Protein AF-A0A2R6KNI0-F1 (afdb_monomer)

Mean predicted aligned error: 14.37 Å

Solvent-accessible surface area (backbone atoms only — not comparable to full-atom values): 6149 Å² total; per-residue (Å²): 131,86,85,83,85,87,78,87,76,90,47,73,74,48,49,61,68,46,43,72,62,51,32,75,80,36,79,87,59,48,73,66,62,50,52,49,53,55,46,53,71,62,66,72,68,81,82,85,87,87,78,66,91,88,47,62,69,60,53,51,53,48,67,69,35,92,89,48,76,95,84,84,87,89,88,87,82,88,88,84,77,85,87,79,92,132

Structure (mmCIF, N/CA/C/O backbone):
data_AF-A0A2R6KNI0-F1
#
_entry.id   AF-A0A2R6KNI0-F1
#
loop_
_atom_site.group_PDB
_atom_site.id
_atom_site.type_symbol
_atom_site.label_atom_id
_atom_site.label_alt_id
_atom_site.label_comp_id
_atom_site.label_asym_id
_atom_site.label_entity_id
_atom_site.label_seq_id
_atom_site.pdbx_PDB_ins_code
_atom_site.Cartn_x
_atom_site.Cartn_y
_atom_site.Cartn_z
_atom_site.occupancy
_atom_site.B_iso_or_equiv
_atom_site.auth_seq_id
_atom_site.auth_comp_id
_atom_site.auth_asym_id
_atom_site.auth_atom_id
_atom_site.pdbx_PDB_model_num
ATOM 1 N N . MET A 1 1 ? 6.743 -37.709 3.506 1.00 45.31 1 MET A N 1
ATOM 2 C CA . MET A 1 1 ? 6.422 -36.443 4.200 1.00 45.31 1 MET A CA 1
ATOM 3 C C . MET A 1 1 ? 5.859 -35.520 3.136 1.00 45.31 1 MET A C 1
ATOM 5 O O . MET A 1 1 ? 6.478 -35.444 2.085 1.00 45.31 1 MET A O 1
ATOM 9 N N . ALA A 1 2 ? 4.657 -34.970 3.316 1.00 59.31 2 ALA A N 1
ATOM 10 C CA . ALA A 1 2 ? 4.056 -34.103 2.302 1.00 59.31 2 ALA A CA 1
ATOM 11 C C . ALA A 1 2 ? 4.831 -32.780 2.246 1.00 59.31 2 ALA A C 1
ATOM 13 O O . ALA A 1 2 ? 5.116 -32.193 3.288 1.00 59.31 2 ALA A O 1
ATOM 14 N N . GLU A 1 3 ? 5.213 -32.363 1.046 1.00 71.06 3 GLU A N 1
ATOM 15 C CA . GLU A 1 3 ? 5.885 -31.093 0.789 1.00 71.06 3 GLU A CA 1
ATOM 16 C C . GLU A 1 3 ? 4.843 -29.972 0.900 1.00 71.06 3 GLU A C 1
ATOM 18 O O . GLU A 1 3 ? 3.851 -29.962 0.169 1.00 71.06 3 GLU A O 1
ATOM 23 N N . THR A 1 4 ? 5.000 -29.085 1.882 1.00 74.25 4 THR A N 1
ATOM 24 C CA . THR A 1 4 ? 4.051 -27.995 2.134 1.00 74.25 4 THR A CA 1
ATOM 25 C C . THR A 1 4 ? 4.493 -26.759 1.359 1.00 74.25 4 THR A C 1
ATOM 27 O O . THR A 1 4 ? 5.511 -26.158 1.691 1.00 74.25 4 THR A O 1
ATOM 30 N N . ASP A 1 5 ? 3.722 -26.370 0.347 1.00 80.25 5 ASP A N 1
ATOM 31 C CA . ASP A 1 5 ? 3.980 -25.192 -0.484 1.00 80.25 5 ASP A CA 1
ATOM 32 C C . ASP A 1 5 ? 3.101 -24.013 -0.032 1.00 80.25 5 ASP A C 1
ATOM 34 O O . ASP A 1 5 ? 1.869 -24.098 -0.035 1.00 80.25 5 ASP A O 1
ATOM 38 N N . ILE A 1 6 ? 3.737 -22.922 0.402 1.00 83.12 6 ILE A N 1
ATOM 39 C CA . ILE A 1 6 ? 3.074 -21.723 0.926 1.00 83.12 6 ILE A CA 1
ATOM 40 C C . ILE A 1 6 ? 3.172 -20.628 -0.135 1.00 83.12 6 ILE A C 1
ATOM 42 O O . ILE A 1 6 ? 4.262 -20.144 -0.431 1.00 83.12 6 ILE A O 1
ATOM 46 N N . ARG A 1 7 ? 2.028 -20.203 -0.684 1.00 81.62 7 ARG A N 1
ATOM 47 C CA . ARG A 1 7 ? 1.958 -19.142 -1.700 1.00 81.62 7 ARG A CA 1
ATOM 48 C C . ARG A 1 7 ? 1.128 -17.965 -1.222 1.00 81.62 7 ARG A C 1
ATOM 50 O O . ARG A 1 7 ? 0.042 -18.142 -0.669 1.00 81.62 7 ARG A O 1
ATOM 57 N N . GLU A 1 8 ? 1.618 -16.764 -1.498 1.00 83.44 8 GLU A N 1
ATOM 58 C CA . GLU A 1 8 ? 0.871 -15.534 -1.268 1.00 83.44 8 GLU A CA 1
ATOM 59 C C . GLU A 1 8 ? -0.271 -15.388 -2.283 1.00 83.44 8 GLU A C 1
ATOM 61 O O . GLU A 1 8 ? -0.136 -15.701 -3.468 1.00 83.44 8 GLU A O 1
ATOM 66 N N . LEU A 1 9 ? -1.413 -14.884 -1.819 1.00 84.69 9 LEU A N 1
ATOM 67 C CA . LEU A 1 9 ? -2.532 -14.534 -2.683 1.00 84.69 9 LEU A CA 1
ATOM 68 C C . LEU A 1 9 ? -2.383 -13.071 -3.100 1.00 84.69 9 LEU A C 1
ATOM 70 O O . LEU A 1 9 ? -2.423 -12.189 -2.244 1.00 84.69 9 LEU A O 1
ATOM 74 N N . THR A 1 10 ? -2.247 -12.812 -4.398 1.00 82.19 10 THR A N 1
ATOM 75 C CA . THR A 1 10 ? -1.999 -11.466 -4.953 1.00 82.19 10 THR A CA 1
ATOM 76 C C . THR A 1 10 ? -3.141 -10.927 -5.814 1.00 82.19 10 THR A C 1
ATOM 78 O O . THR A 1 10 ? -3.057 -9.810 -6.306 1.00 82.19 10 THR A O 1
ATOM 81 N N . THR A 1 11 ? -4.212 -11.700 -6.011 1.00 85.38 11 THR A N 1
ATOM 82 C CA . THR A 1 11 ? -5.34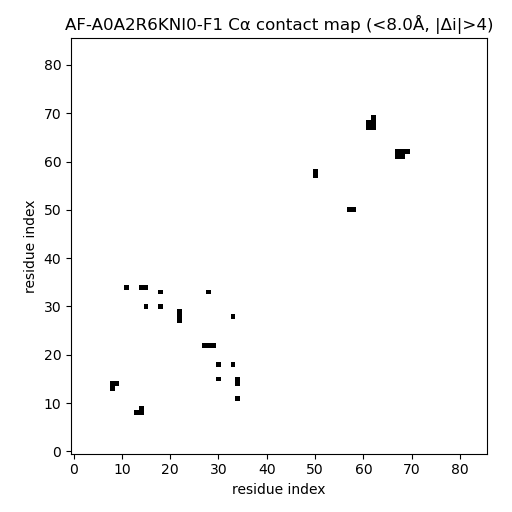1 -11.320 -6.873 1.00 85.38 11 THR A CA 1
ATOM 83 C C . THR A 1 11 ? -6.661 -11.378 -6.116 1.00 85.38 11 THR A C 1
ATOM 85 O O . THR A 1 11 ? -6.859 -12.263 -5.280 1.00 85.38 11 THR A O 1
ATOM 88 N N . ASP A 1 12 ? -7.616 -10.515 -6.479 1.00 83.12 12 ASP A N 1
ATOM 89 C CA . ASP A 1 12 ? -8.965 -10.508 -5.895 1.00 83.12 12 ASP A CA 1
ATOM 90 C C . ASP A 1 12 ? -9.645 -11.878 -5.957 1.00 83.12 12 ASP A C 1
ATOM 92 O O . ASP A 1 12 ? -10.258 -12.328 -4.990 1.00 83.12 12 ASP A O 1
ATOM 96 N N . SER A 1 13 ? -9.500 -12.582 -7.083 1.00 85.31 13 SER A N 1
ATOM 97 C CA . SER A 1 13 ? -10.063 -13.927 -7.254 1.00 85.31 13 SER A CA 1
ATOM 98 C C . SER A 1 13 ? -9.503 -14.932 -6.240 1.00 85.31 13 SER A C 1
ATOM 100 O O . SER A 1 13 ? -10.217 -15.818 -5.766 1.00 85.31 13 SER A O 1
ATOM 102 N N . ALA A 1 14 ? -8.230 -14.792 -5.867 1.00 86.75 14 ALA A N 1
ATOM 103 C CA . ALA A 1 14 ? -7.596 -15.635 -4.874 1.00 86.75 14 ALA A CA 1
ATOM 104 C C . ALA A 1 14 ? -8.044 -15.267 -3.453 1.00 86.75 14 ALA A C 1
ATOM 106 O O . ALA A 1 14 ? -8.378 -16.167 -2.684 1.00 86.75 14 ALA A O 1
ATOM 107 N N . TRP A 1 15 ? -8.151 -13.973 -3.135 1.00 88.62 15 TRP A N 1
ATOM 108 C CA . TRP A 1 15 ? -8.678 -13.505 -1.848 1.00 88.62 15 TRP A CA 1
ATOM 109 C C . TRP A 1 15 ? -10.107 -13.994 -1.615 1.00 88.62 15 TRP A C 1
ATOM 111 O O . TRP A 1 15 ? -10.398 -14.576 -0.571 1.00 88.62 15 TRP A O 1
ATOM 121 N N . ARG A 1 16 ? -10.986 -13.893 -2.619 1.00 88.81 16 ARG A N 1
ATOM 122 C CA . ARG A 1 16 ? -12.364 -14.408 -2.517 1.00 88.81 16 ARG A CA 1
ATOM 123 C C . ARG A 1 16 ? -12.423 -15.908 -2.236 1.00 88.81 16 ARG A C 1
ATOM 125 O O . ARG A 1 16 ? -13.257 -16.346 -1.451 1.00 88.81 16 ARG A O 1
ATOM 132 N N . ARG A 1 17 ? -11.511 -16.703 -2.809 1.00 89.81 17 ARG A N 1
ATOM 133 C CA . ARG A 1 17 ? -11.411 -18.143 -2.500 1.00 89.81 17 ARG A CA 1
ATOM 134 C C . ARG A 1 17 ? -10.955 -18.416 -1.063 1.00 89.81 17 ARG A C 1
ATOM 136 O O . ARG A 1 17 ? -11.330 -19.444 -0.509 1.00 89.81 17 ARG A O 1
ATOM 143 N N . ALA A 1 18 ? -10.183 -17.515 -0.457 1.00 87.88 18 ALA A N 1
ATOM 144 C CA . ALA A 1 18 ? -9.727 -17.628 0.929 1.00 87.88 18 ALA A CA 1
ATOM 145 C C . ALA A 1 18 ? -10.748 -17.113 1.962 1.00 87.88 18 ALA A C 1
ATOM 147 O O . ALA A 1 18 ? -10.710 -17.526 3.124 1.00 87.88 18 ALA A O 1
ATOM 148 N N . PHE A 1 19 ? -11.691 -16.258 1.554 1.00 89.94 19 PHE A N 1
ATOM 149 C CA . PHE A 1 1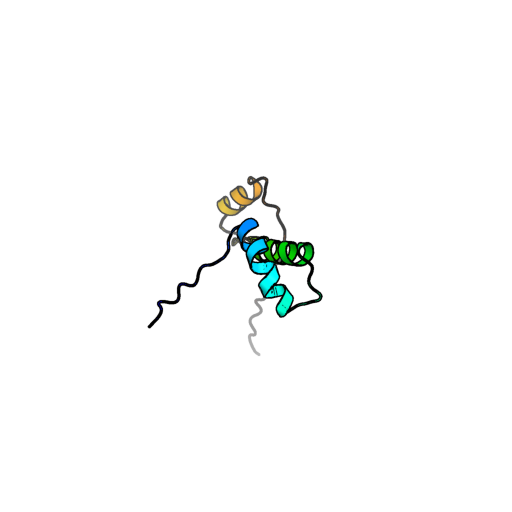9 ? -12.692 -15.664 2.444 1.00 89.94 19 PHE A CA 1
ATOM 150 C C . PHE A 1 19 ? -13.517 -16.689 3.258 1.00 89.94 19 PHE A C 1
ATOM 152 O O . PHE A 1 19 ? -13.639 -16.503 4.470 1.00 89.94 19 PHE A O 1
ATOM 159 N N . PRO A 1 20 ? -14.024 -17.807 2.692 1.00 89.88 20 PRO A N 1
ATOM 160 C CA . PRO A 1 20 ? -14.785 -18.798 3.459 1.00 89.88 20 PRO A CA 1
ATOM 161 C C . PRO A 1 20 ? -14.000 -19.435 4.609 1.00 89.88 20 PRO A C 1
ATOM 163 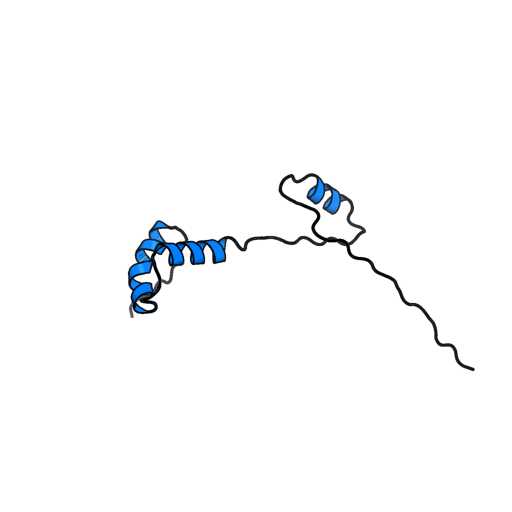O O . PRO A 1 20 ? -14.601 -19.815 5.612 1.00 89.88 20 PRO A O 1
ATOM 166 N N . VAL A 1 21 ? -12.674 -19.553 4.469 1.00 89.62 21 VAL A N 1
ATOM 167 C CA . VAL A 1 21 ? -11.780 -20.072 5.514 1.00 89.62 21 VAL A CA 1
ATOM 168 C C . VAL A 1 21 ? -11.601 -19.022 6.607 1.00 89.62 21 VAL A C 1
ATOM 170 O O . VAL A 1 21 ? -11.778 -19.317 7.786 1.00 89.62 21 VAL A O 1
ATOM 173 N N . LEU A 1 22 ? -11.339 -17.771 6.226 1.00 86.75 22 LEU A N 1
ATOM 174 C CA . LEU A 1 22 ? -11.183 -16.664 7.174 1.00 86.75 22 LEU A CA 1
ATOM 175 C C . LEU A 1 22 ? -12.463 -16.357 7.959 1.00 86.75 22 LEU A C 1
ATOM 177 O O . LEU A 1 22 ? -12.388 -16.044 9.147 1.00 86.75 22 LEU A O 1
ATOM 181 N N . ARG A 1 23 ? -13.638 -16.523 7.345 1.00 89.88 23 ARG A N 1
ATOM 182 C CA . ARG A 1 23 ? -14.939 -16.351 8.009 1.00 89.88 23 ARG A CA 1
ATOM 183 C C . ARG A 1 23 ? -15.149 -17.323 9.176 1.00 89.88 23 ARG A C 1
ATOM 185 O O . ARG A 1 23 ? -15.908 -17.023 10.091 1.00 89.88 23 ARG A O 1
ATOM 192 N N . GLN A 1 24 ? -14.464 -18.469 9.185 1.00 90.88 24 GLN A N 1
ATOM 193 C CA . GLN A 1 24 ? -14.508 -19.398 10.324 1.00 90.88 24 GLN A CA 1
ATOM 194 C C . GLN A 1 24 ? -13.845 -18.797 11.569 1.00 90.88 24 GLN A C 1
ATOM 196 O O . GLN A 1 24 ? -14.274 -19.068 12.686 1.00 90.88 24 GLN A O 1
ATOM 201 N N . LEU A 1 25 ? -12.828 -17.954 11.366 1.00 89.06 25 LEU A N 1
ATOM 202 C CA . LEU A 1 25 ? -12.107 -17.245 12.423 1.00 89.06 25 LEU A CA 1
ATOM 203 C C . LEU A 1 25 ? -12.766 -15.902 12.774 1.00 89.06 25 LEU A C 1
ATOM 205 O O . LEU A 1 25 ? -12.572 -15.389 13.874 1.00 89.06 25 LEU A O 1
ATOM 209 N N . ARG A 1 26 ? -13.511 -15.312 11.831 1.00 84.38 26 ARG A N 1
ATOM 210 C CA . ARG A 1 26 ? -14.161 -13.998 11.946 1.00 84.38 26 ARG A CA 1
ATOM 211 C C . ARG A 1 26 ? -15.551 -14.052 11.317 1.00 84.38 26 ARG A C 1
ATOM 213 O O . ARG A 1 26 ? -15.727 -13.743 10.141 1.00 84.38 26 ARG A O 1
ATOM 220 N N . GLN A 1 27 ? -16.531 -14.498 12.097 1.00 84.56 27 GLN A N 1
ATOM 221 C CA . GLN A 1 27 ? -17.905 -14.734 11.625 1.00 84.56 27 GLN A CA 1
ATOM 222 C C . GLN A 1 27 ? -18.663 -13.433 11.318 1.00 84.56 27 GLN A C 1
ATOM 224 O O . GLN A 1 27 ? -19.620 -13.428 10.549 1.00 84.56 27 GLN A O 1
ATOM 229 N N . ASP A 1 28 ? -18.199 -12.345 11.915 1.00 88.75 28 ASP A N 1
ATOM 230 C CA . ASP A 1 28 ? -18.645 -10.963 11.800 1.00 88.75 28 ASP A CA 1
ATOM 231 C C . ASP A 1 28 ? -18.063 -10.228 10.577 1.00 88.75 28 ASP A C 1
ATOM 233 O O . ASP A 1 28 ? -18.513 -9.132 10.247 1.00 88.75 28 ASP A O 1
ATOM 237 N N . LEU A 1 29 ? -17.086 -10.822 9.878 1.00 86.25 29 LEU A N 1
ATOM 238 C CA . LEU A 1 29 ? -16.431 -10.206 8.725 1.00 86.25 29 LEU A CA 1
ATOM 239 C C . LEU A 1 29 ? -17.180 -10.519 7.422 1.00 86.25 29 LEU A C 1
ATOM 241 O O . LEU A 1 29 ? -17.333 -11.681 7.040 1.00 86.25 29 LEU A O 1
ATOM 245 N N . THR A 1 30 ? -17.599 -9.477 6.704 1.00 89.62 30 THR A N 1
ATOM 246 C CA . THR A 1 30 ? -18.203 -9.604 5.365 1.00 89.62 30 THR A CA 1
ATOM 247 C C . THR A 1 30 ? -17.144 -9.666 4.259 1.00 89.62 30 THR A C 1
ATOM 249 O O . THR A 1 30 ? -16.014 -9.209 4.436 1.00 89.62 30 THR A O 1
ATOM 252 N N . GLU A 1 31 ? -17.502 -10.208 3.089 1.00 86.38 31 GLU A N 1
ATOM 253 C CA . GLU A 1 31 ? -16.581 -10.328 1.944 1.00 86.38 31 GLU A CA 1
ATOM 254 C C . GLU A 1 31 ? -16.076 -8.957 1.479 1.00 86.38 31 GLU A C 1
ATOM 256 O O . GLU A 1 31 ? -14.897 -8.793 1.170 1.00 86.38 31 GLU A O 1
ATOM 261 N N . GLN A 1 32 ? -16.958 -7.955 1.489 1.00 87.50 32 GLN A N 1
ATOM 262 C CA . GLN A 1 32 ? -16.615 -6.583 1.128 1.00 87.50 32 GLN A CA 1
ATOM 263 C C . GLN A 1 32 ? -15.595 -5.989 2.103 1.00 87.50 32 GLN A C 1
ATOM 265 O O . GLN A 1 32 ? -14.548 -5.529 1.661 1.00 87.50 32 GLN A O 1
ATOM 270 N N . GLN A 1 33 ? -15.846 -6.086 3.413 1.00 88.38 33 GLN A N 1
ATOM 271 C CA . GLN A 1 33 ? -14.916 -5.603 4.444 1.00 88.38 33 GLN A CA 1
ATOM 272 C C . GLN A 1 33 ? -13.568 -6.331 4.400 1.00 88.38 33 GLN A C 1
ATOM 274 O O . GLN A 1 33 ? -12.530 -5.757 4.711 1.00 88.38 33 GLN A O 1
ATOM 279 N N . TYR A 1 34 ? -13.570 -7.613 4.045 1.00 87.56 34 TYR A N 1
ATOM 280 C CA . TYR A 1 34 ? -12.350 -8.390 3.888 1.00 87.56 34 TYR A CA 1
ATOM 281 C C . TYR A 1 34 ? -11.504 -7.909 2.697 1.00 87.56 34 TYR A C 1
ATOM 283 O O . TYR A 1 34 ? -10.302 -7.691 2.852 1.00 87.56 34 TYR A O 1
ATOM 291 N N . LEU A 1 35 ? -12.124 -7.720 1.527 1.00 87.44 35 LEU A N 1
ATOM 292 C CA . LEU A 1 35 ? -11.438 -7.236 0.325 1.00 87.44 35 LEU A CA 1
ATOM 293 C C . LEU A 1 35 ? -10.943 -5.801 0.494 1.00 87.44 35 LEU A C 1
ATOM 295 O O . LEU A 1 35 ? -9.824 -5.502 0.093 1.00 87.44 35 LEU A O 1
ATOM 299 N N . GLU A 1 36 ? -11.753 -4.942 1.110 1.00 86.00 36 GLU A N 1
ATOM 300 C CA . GLU A 1 36 ? -11.382 -3.568 1.448 1.00 86.00 36 GLU A CA 1
ATOM 301 C C . GLU A 1 36 ? -10.135 -3.545 2.334 1.00 86.00 36 GLU A C 1
ATOM 303 O O . GLU A 1 36 ? -9.134 -2.962 1.942 1.00 86.00 36 GLU A O 1
ATOM 308 N N . ARG A 1 37 ? -10.114 -4.307 3.435 1.00 83.94 37 ARG A N 1
ATOM 309 C CA . ARG A 1 37 ? -8.939 -4.400 4.319 1.00 83.94 37 ARG A CA 1
ATOM 310 C C . ARG A 1 37 ? -7.688 -4.916 3.614 1.00 83.94 37 ARG A C 1
ATOM 312 O O . ARG A 1 37 ? -6.595 -4.430 3.883 1.00 83.94 37 ARG A O 1
ATOM 319 N N . ILE A 1 38 ? -7.813 -5.926 2.748 1.00 83.56 38 ILE A N 1
ATOM 320 C CA . ILE A 1 38 ? -6.658 -6.429 1.988 1.00 83.56 38 ILE A CA 1
ATOM 321 C C . ILE A 1 38 ? -6.144 -5.382 1.007 1.00 83.56 38 ILE A C 1
ATOM 323 O O . ILE A 1 38 ? -4.930 -5.252 0.857 1.00 83.56 38 ILE A O 1
ATOM 327 N N . ARG A 1 39 ? -7.048 -4.648 0.354 1.00 81.06 39 ARG A N 1
ATOM 328 C CA . ARG A 1 39 ? -6.677 -3.552 -0.535 1.00 81.06 39 ARG A CA 1
ATOM 329 C C . ARG A 1 39 ? -6.010 -2.444 0.252 1.00 81.06 39 ARG A C 1
ATOM 331 O O . ARG A 1 39 ? -4.880 -2.155 -0.069 1.00 81.06 39 ARG A O 1
ATOM 338 N N . GLU A 1 40 ? -6.594 -1.955 1.341 1.00 75.88 40 GLU A N 1
ATOM 339 C CA . GLU A 1 40 ? -5.995 -0.935 2.216 1.00 75.88 40 GLU A CA 1
ATOM 340 C C . GLU A 1 40 ? -4.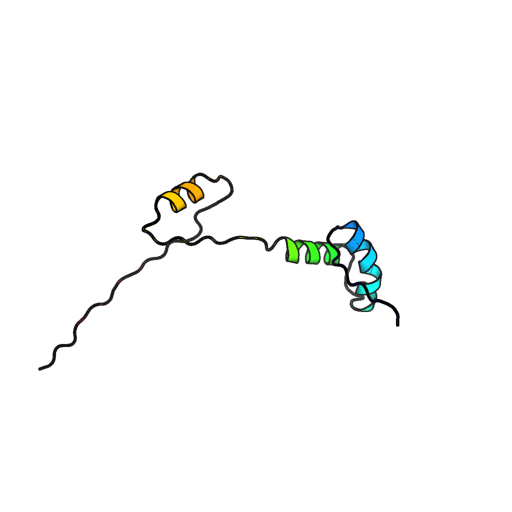588 -1.313 2.705 1.00 75.88 40 GLU A C 1
ATOM 342 O O . GLU A 1 40 ? -3.669 -0.501 2.658 1.00 75.88 40 GLU A O 1
ATOM 347 N N . MET A 1 41 ? -4.379 -2.565 3.129 1.00 73.06 41 MET A N 1
ATOM 348 C CA . MET A 1 41 ? -3.050 -3.041 3.538 1.00 73.06 41 MET A CA 1
ATOM 349 C C . MET A 1 41 ? -2.037 -3.078 2.385 1.00 73.06 41 MET A C 1
ATOM 351 O O . MET A 1 41 ? -0.836 -3.054 2.641 1.00 73.06 41 MET A O 1
ATOM 355 N N . ARG A 1 42 ? -2.507 -3.171 1.138 1.00 68.50 42 ARG A N 1
ATOM 356 C CA . ARG A 1 42 ? -1.675 -3.127 -0.071 1.00 68.50 42 ARG A CA 1
ATOM 357 C C . ARG A 1 42 ? -1.551 -1.717 -0.665 1.00 68.50 42 ARG A C 1
ATOM 359 O O . ARG A 1 42 ? -0.531 -1.448 -1.276 1.00 68.50 42 ARG A O 1
ATOM 366 N N . ASP A 1 43 ? -2.550 -0.857 -0.468 1.00 62.44 43 ASP A N 1
ATOM 367 C CA . ASP A 1 43 ? -2.659 0.524 -0.974 1.00 62.44 43 ASP A CA 1
ATOM 368 C C . ASP A 1 43 ? -1.893 1.529 -0.092 1.00 62.44 43 ASP A C 1
ATOM 370 O O . ASP A 1 43 ? -1.579 2.638 -0.514 1.00 62.44 43 ASP A O 1
ATOM 374 N N . CYS A 1 44 ? -1.509 1.146 1.133 1.00 52.84 44 CYS A N 1
ATOM 375 C CA . CYS A 1 44 ? -0.477 1.842 1.911 1.00 52.84 44 CYS A CA 1
ATOM 376 C C . CYS A 1 44 ? 0.923 1.621 1.294 1.00 52.84 44 CYS A C 1
ATOM 378 O O . CYS A 1 44 ? 1.813 1.031 1.905 1.00 52.84 44 CYS A O 1
ATOM 380 N N . GLU A 1 45 ? 1.100 2.112 0.069 1.00 51.53 45 GLU A N 1
ATOM 381 C CA . GLU A 1 45 ? 2.315 2.103 -0.757 1.00 51.53 45 GLU A CA 1
ATOM 382 C C . GLU A 1 45 ? 2.894 3.536 -0.887 1.00 51.53 45 GLU A C 1
ATOM 384 O O . GLU A 1 45 ? 3.737 3.822 -1.733 1.00 51.53 45 GLU A O 1
ATOM 389 N N . SER A 1 46 ? 2.418 4.486 -0.066 1.00 46.12 46 SER A N 1
ATOM 390 C CA . SER A 1 46 ? 2.794 5.902 -0.148 1.00 46.12 46 SER A CA 1
ATOM 391 C C . SER A 1 46 ? 4.255 6.134 0.261 1.00 46.12 46 SER A C 1
ATOM 393 O O . SER A 1 46 ? 4.645 5.871 1.402 1.00 46.12 46 SER A O 1
ATOM 395 N N . LEU A 1 47 ? 5.047 6.674 -0.666 1.00 47.69 47 LEU A N 1
ATOM 396 C CA . LEU A 1 47 ? 6.470 6.974 -0.519 1.00 47.69 47 LEU A CA 1
ATOM 397 C C . LEU A 1 47 ? 6.678 8.438 -0.100 1.00 47.69 47 LEU A C 1
ATOM 399 O O . LEU A 1 47 ? 6.463 9.355 -0.890 1.00 47.69 47 LEU A O 1
ATOM 403 N N . THR A 1 48 ? 7.165 8.667 1.117 1.00 47.69 48 THR A N 1
ATOM 404 C CA . THR A 1 48 ? 7.606 10.002 1.550 1.00 47.69 48 THR A CA 1
ATOM 405 C C . THR A 1 48 ? 9.084 10.185 1.210 1.00 47.69 48 THR A C 1
ATOM 407 O O . THR A 1 48 ? 9.934 9.468 1.739 1.00 47.69 48 THR A O 1
ATOM 410 N N . LEU A 1 49 ? 9.407 11.141 0.332 1.00 57.66 49 LEU A N 1
ATOM 411 C CA . LEU A 1 49 ? 10.784 11.460 -0.058 1.00 57.66 49 LEU A CA 1
ATOM 412 C C . LEU A 1 49 ? 11.258 12.759 0.599 1.00 57.66 49 LEU A C 1
ATOM 414 O O . LEU A 1 49 ? 10.729 13.837 0.337 1.00 57.66 49 LEU A O 1
ATOM 418 N N . GLU A 1 50 ? 12.307 12.661 1.416 1.00 62.62 50 GLU A N 1
ATOM 419 C CA . GLU A 1 50 ? 12.969 13.806 2.042 1.00 62.62 50 GLU A CA 1
ATOM 420 C C . GLU A 1 50 ? 14.383 13.970 1.462 1.00 62.62 50 GLU A C 1
ATOM 422 O O . GLU A 1 50 ? 15.216 13.065 1.547 1.00 62.62 50 GLU A O 1
ATOM 427 N N . SER A 1 51 ? 14.693 15.127 0.869 1.00 60.88 51 SER A N 1
ATOM 428 C CA . SER A 1 51 ? 16.048 15.461 0.406 1.00 60.88 51 SER A CA 1
ATOM 429 C C . SER A 1 51 ? 16.650 16.621 1.197 1.00 60.88 51 SER A C 1
ATOM 431 O O . SER A 1 51 ? 15.989 17.612 1.500 1.00 60.88 51 SER A O 1
ATOM 433 N N . GLY A 1 52 ? 17.942 16.508 1.522 1.00 59.59 52 GLY A N 1
ATOM 434 C CA . GLY A 1 52 ? 18.722 17.605 2.097 1.0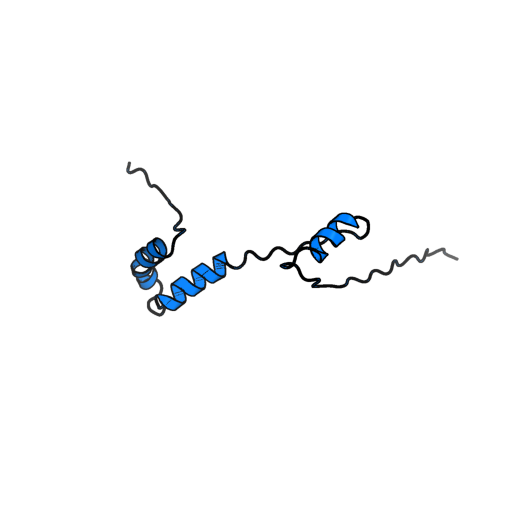0 59.59 52 GLY A CA 1
ATOM 435 C C . GLY A 1 52 ? 18.869 18.768 1.110 1.00 59.59 52 GLY A C 1
ATOM 436 O O . GLY A 1 52 ? 18.987 18.562 -0.096 1.00 59.59 52 GLY A O 1
ATOM 437 N N . ARG A 1 53 ? 18.911 19.997 1.638 1.00 57.75 53 ARG A N 1
ATOM 438 C CA . ARG A 1 53 ? 18.804 21.266 0.887 1.00 57.75 53 ARG A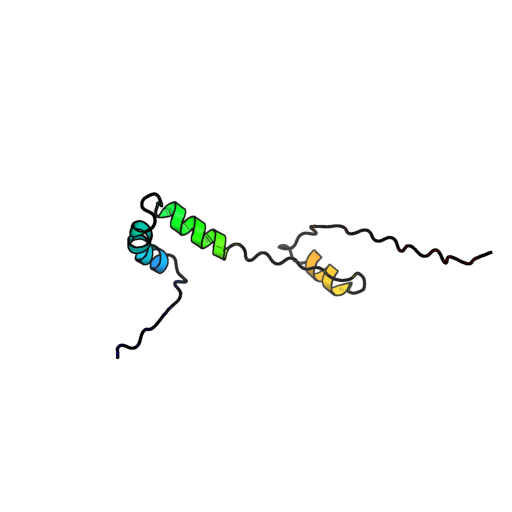 CA 1
ATOM 439 C C . ARG A 1 53 ? 19.842 21.481 -0.231 1.00 57.75 53 ARG A C 1
ATOM 441 O O . ARG A 1 53 ? 19.644 22.352 -1.063 1.00 57.75 53 ARG A O 1
ATOM 448 N N . TRP A 1 54 ? 20.933 20.714 -0.254 1.00 59.22 54 TRP A N 1
ATOM 449 C CA . TRP A 1 54 ? 22.001 20.781 -1.265 1.00 59.22 54 TRP A CA 1
ATOM 450 C C . TRP A 1 54 ? 21.743 19.924 -2.518 1.00 59.22 54 TRP A C 1
ATOM 452 O O . TRP A 1 54 ? 22.614 19.832 -3.378 1.00 59.22 54 TRP A O 1
ATOM 462 N N . ARG A 1 55 ? 20.586 19.256 -2.627 1.00 61.28 55 ARG A N 1
ATOM 463 C CA . ARG A 1 55 ? 20.206 18.463 -3.810 1.00 61.28 55 ARG A CA 1
ATOM 464 C C . ARG A 1 55 ? 19.072 19.125 -4.581 1.00 61.28 55 ARG A C 1
ATOM 466 O O . ARG A 1 55 ? 17.928 18.681 -4.541 1.00 61.28 55 ARG A O 1
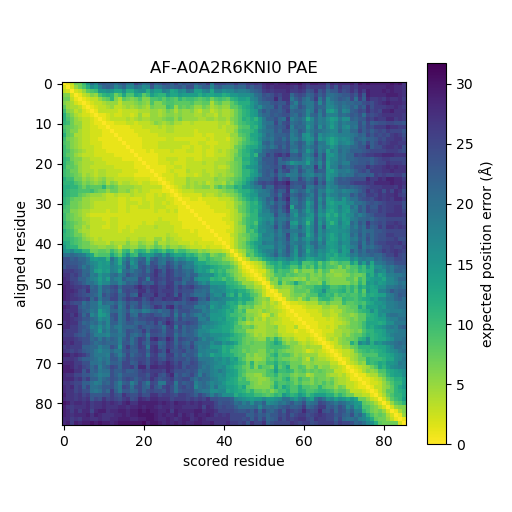ATOM 473 N N . GLU A 1 56 ? 19.419 20.193 -5.284 1.00 63.19 56 GLU A N 1
ATOM 474 C CA . GLU A 1 56 ? 18.485 21.027 -6.049 1.00 63.19 56 GLU A CA 1
ATOM 475 C C . GLU A 1 56 ? 17.807 20.257 -7.196 1.00 63.19 56 GLU A C 1
ATOM 477 O O . GLU A 1 56 ? 16.608 20.415 -7.417 1.00 63.19 56 GLU A O 1
ATOM 482 N N . ASP A 1 57 ? 18.530 19.347 -7.856 1.00 67.44 57 ASP A N 1
ATOM 483 C CA . ASP A 1 57 ? 17.980 18.528 -8.945 1.00 67.44 57 ASP A CA 1
ATOM 484 C C . ASP A 1 57 ? 16.899 17.545 -8.467 1.00 67.44 57 ASP A C 1
ATOM 486 O O . ASP A 1 57 ? 15.916 17.315 -9.169 1.00 67.44 57 ASP A O 1
ATOM 490 N N . ALA A 1 58 ? 17.030 17.007 -7.247 1.00 64.50 58 ALA A N 1
ATOM 491 C CA . ALA A 1 58 ? 16.027 16.112 -6.667 1.00 64.50 58 ALA A CA 1
ATOM 492 C C . ALA A 1 58 ? 14.724 16.861 -6.352 1.00 64.50 58 ALA A C 1
ATOM 494 O O . ALA A 1 58 ? 13.640 16.358 -6.628 1.00 64.50 58 ALA A O 1
ATOM 495 N N . HIS A 1 59 ? 14.829 18.092 -5.844 1.00 66.94 59 HIS A N 1
ATOM 496 C CA . HIS A 1 59 ? 13.659 18.937 -5.617 1.00 66.94 59 HIS A CA 1
ATOM 497 C C . HIS A 1 59 ? 12.951 19.302 -6.924 1.00 66.94 59 HIS A C 1
ATOM 499 O O . HIS A 1 59 ? 11.731 19.201 -6.979 1.00 66.94 59 HIS A O 1
ATOM 505 N N . ARG A 1 60 ? 13.688 19.643 -7.992 1.00 72.12 60 ARG A N 1
ATOM 506 C CA . ARG A 1 60 ? 13.085 19.917 -9.308 1.00 72.12 60 ARG A CA 1
ATOM 507 C C . ARG A 1 60 ? 12.292 18.719 -9.829 1.00 72.12 60 ARG A C 1
ATOM 509 O O . ARG A 1 60 ? 11.158 18.882 -10.260 1.00 72.12 60 ARG A O 1
ATOM 516 N N . PHE A 1 61 ? 12.858 17.520 -9.723 1.00 74.75 61 PHE A N 1
ATOM 517 C CA . PHE A 1 61 ? 12.189 16.294 -10.150 1.00 74.75 61 PHE A CA 1
ATOM 518 C C . PHE A 1 61 ? 10.887 16.028 -9.371 1.00 74.75 61 PHE A C 1
ATOM 520 O O . PHE A 1 61 ? 9.870 15.697 -9.979 1.00 74.75 61 PHE A O 1
ATOM 527 N N . TYR A 1 62 ? 10.883 16.227 -8.048 1.00 72.56 62 TYR A N 1
ATOM 528 C CA . TYR A 1 62 ? 9.671 16.067 -7.230 1.00 72.56 62 TYR A CA 1
ATOM 529 C C . TYR A 1 62 ? 8.610 17.137 -7.515 1.00 72.56 62 TYR A C 1
ATOM 531 O O . TYR A 1 62 ? 7.432 16.893 -7.305 1.00 72.56 62 TYR A O 1
ATOM 539 N N . GLU A 1 63 ? 9.014 18.318 -7.978 1.00 68.06 63 GLU A N 1
ATOM 540 C CA . GLU A 1 63 ? 8.104 19.421 -8.308 1.00 68.06 63 GLU A CA 1
ATOM 541 C C . GLU A 1 63 ? 7.499 19.318 -9.707 1.00 68.06 63 GLU A C 1
ATOM 543 O O . GLU A 1 63 ? 6.384 19.780 -9.931 1.00 68.06 63 GLU A O 1
ATOM 548 N N . GLU A 1 64 ? 8.236 18.737 -10.651 1.00 74.56 64 GLU A N 1
ATOM 549 C CA . GLU A 1 64 ? 7.790 18.553 -12.035 1.00 74.56 64 GLU A CA 1
ATOM 550 C C . GLU A 1 64 ? 6.994 17.253 -12.225 1.00 74.56 64 GLU A C 1
ATOM 552 O O . GLU A 1 64 ? 6.305 17.098 -13.234 1.00 74.56 64 GLU A O 1
ATOM 557 N N . THR A 1 65 ? 7.057 16.330 -11.259 1.00 75.12 65 THR A N 1
ATOM 558 C CA . THR A 1 65 ? 6.262 15.099 -11.280 1.00 75.12 65 THR A CA 1
ATOM 559 C C . THR A 1 65 ? 4.818 15.412 -10.862 1.00 75.12 65 THR A C 1
ATOM 561 O O . THR A 1 65 ? 4.589 15.764 -9.708 1.00 75.12 65 THR A O 1
ATOM 564 N N . PRO A 1 66 ? 3.820 15.253 -11.751 1.00 68.12 66 PRO A N 1
ATOM 565 C CA . PRO A 1 66 ? 2.437 15.684 -11.505 1.00 68.12 66 PRO A CA 1
ATOM 566 C C . PRO A 1 66 ? 1.711 14.898 -10.399 1.00 68.12 66 PRO A C 1
ATOM 568 O O . PRO A 1 66 ? 0.625 15.288 -9.986 1.00 68.12 66 PRO A O 1
ATOM 571 N N . GLU A 1 67 ? 2.299 13.798 -9.931 1.00 69.06 67 GLU A N 1
ATOM 572 C CA . GLU A 1 67 ? 1.767 12.918 -8.883 1.00 69.06 67 GLU A CA 1
ATOM 573 C C . GLU A 1 67 ? 2.382 13.211 -7.501 1.00 69.06 67 GLU A C 1
ATOM 575 O O . GLU A 1 67 ? 2.018 12.574 -6.513 1.00 69.06 67 GLU A O 1
ATOM 580 N N . MET A 1 68 ? 3.329 14.155 -7.419 1.00 65.06 68 MET A N 1
ATOM 581 C CA . MET A 1 68 ? 4.058 14.494 -6.198 1.00 65.06 68 MET A CA 1
ATOM 582 C C . MET A 1 68 ? 3.726 15.915 -5.735 1.00 65.06 68 MET A C 1
ATOM 584 O O . MET A 1 68 ? 3.856 16.884 -6.478 1.00 65.06 68 MET A O 1
ATOM 588 N N . GLU A 1 69 ? 3.340 16.054 -4.467 1.00 59.31 69 GLU A N 1
ATOM 589 C CA . GLU A 1 69 ? 3.015 17.344 -3.856 1.00 59.31 69 GLU A CA 1
ATOM 590 C C . GLU A 1 69 ? 3.967 17.663 -2.697 1.00 59.31 69 GLU A C 1
ATOM 592 O O . GLU A 1 69 ? 4.351 16.799 -1.903 1.00 59.31 69 GLU A O 1
ATOM 597 N N . LYS A 1 70 ? 4.349 18.939 -2.559 1.00 67.56 70 LYS A N 1
ATOM 598 C CA . LYS A 1 70 ? 5.164 19.388 -1.420 1.00 67.56 70 LYS A CA 1
ATOM 599 C C . LYS A 1 70 ? 4.336 19.342 -0.141 1.00 67.56 70 LYS A C 1
ATOM 601 O O . LYS A 1 70 ? 3.489 20.202 0.081 1.00 67.56 70 LYS A O 1
ATOM 606 N N . TYR A 1 71 ? 4.643 18.385 0.727 1.00 56.41 71 TYR A N 1
ATOM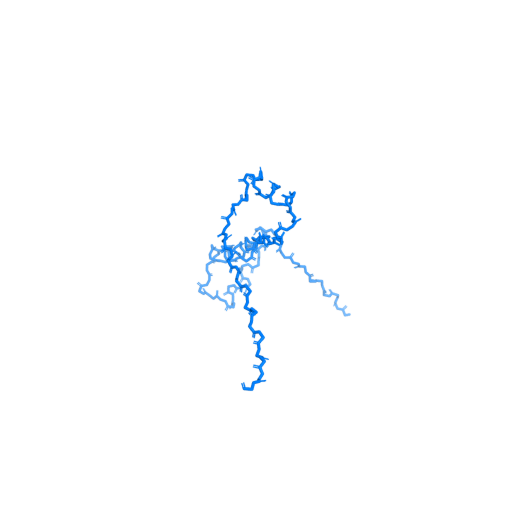 607 C CA . TYR A 1 71 ? 3.831 18.122 1.911 1.00 56.41 71 TYR A CA 1
ATOM 608 C C . TYR A 1 71 ? 4.306 18.838 3.197 1.00 56.41 71 TYR A C 1
ATOM 610 O O . TYR A 1 71 ? 3.494 19.060 4.091 1.00 56.41 71 TYR A O 1
ATOM 618 N N . CYS A 1 72 ? 5.585 19.235 3.338 1.00 59.72 72 CYS A N 1
ATOM 619 C CA . CYS A 1 72 ? 6.118 19.791 4.603 1.00 59.72 72 CYS A CA 1
ATOM 620 C C . CYS A 1 72 ? 7.214 20.870 4.441 1.00 59.72 72 CYS A C 1
ATOM 622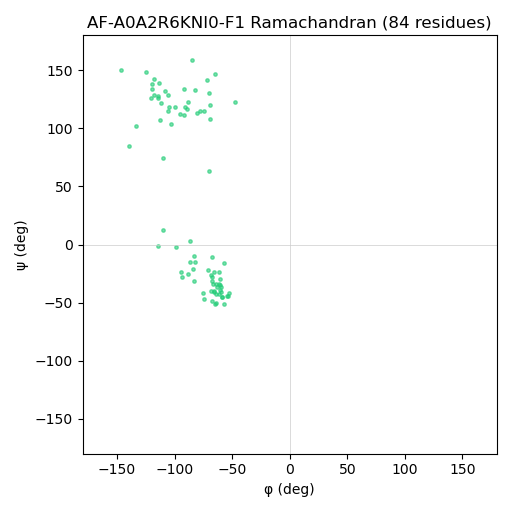 O O . CYS A 1 72 ? 8.024 20.824 3.517 1.00 59.72 72 CYS A O 1
ATOM 624 N N . PHE A 1 73 ? 7.290 21.803 5.407 1.00 60.16 73 PHE A N 1
ATOM 625 C CA . PHE A 1 73 ? 8.385 22.774 5.570 1.00 60.16 73 PHE A CA 1
ATOM 626 C C . PHE A 1 73 ? 9.099 22.569 6.913 1.00 60.16 73 PHE A C 1
ATOM 628 O O . PHE A 1 73 ? 8.462 22.581 7.965 1.00 60.16 73 PHE A O 1
ATOM 635 N N . THR A 1 74 ? 10.429 22.457 6.898 1.00 66.00 74 THR A N 1
ATOM 636 C CA . THR A 1 74 ? 11.242 22.291 8.115 1.00 66.00 74 THR A CA 1
ATOM 637 C C . THR A 1 74 ? 12.137 23.509 8.341 1.00 66.00 74 THR A C 1
ATOM 639 O O . THR A 1 74 ? 12.925 23.881 7.471 1.00 66.00 74 THR A O 1
ATOM 642 N N . PHE A 1 75 ? 12.058 24.114 9.530 1.00 68.94 75 PHE A N 1
ATOM 643 C CA . PHE A 1 75 ? 12.899 25.239 9.949 1.00 68.94 75 PHE A CA 1
ATOM 644 C C . PHE A 1 75 ? 13.949 24.765 10.959 1.00 68.94 75 PHE A C 1
ATOM 646 O O . PHE A 1 75 ? 13.609 24.146 11.965 1.00 68.94 75 PHE A O 1
ATOM 653 N N . LYS A 1 76 ? 15.229 25.079 10.724 1.00 74.12 76 LYS A N 1
ATOM 654 C CA . LYS A 1 76 ? 16.332 24.788 11.655 1.00 74.12 76 LYS A CA 1
ATOM 655 C C . LYS A 1 76 ? 16.998 26.094 12.081 1.00 74.12 76 LYS A C 1
ATOM 657 O O . LYS A 1 76 ? 17.327 26.922 11.237 1.00 74.12 76 LYS A O 1
ATOM 662 N N . LYS A 1 77 ? 17.251 26.249 13.382 1.00 78.69 77 LYS A N 1
ATOM 663 C CA . LYS A 1 77 ? 18.121 27.294 13.937 1.00 78.69 77 LYS A CA 1
ATOM 664 C C . LYS A 1 77 ? 19.259 26.629 14.703 1.00 78.69 77 LYS A C 1
ATOM 666 O O . LYS A 1 77 ? 19.003 25.804 15.575 1.00 78.69 77 LYS A O 1
ATOM 671 N N . GLU A 1 78 ? 20.502 26.971 14.378 1.00 77.44 78 GLU A N 1
ATOM 672 C CA . GLU A 1 78 ? 21.668 26.490 15.123 1.00 77.44 78 GLU A CA 1
ATOM 673 C C . GLU A 1 78 ? 21.891 27.350 16.367 1.00 77.44 78 GLU A C 1
ATOM 675 O O . GLU A 1 78 ? 21.845 28.580 16.307 1.00 77.44 78 GLU A O 1
ATOM 680 N N . LEU A 1 79 ? 22.101 26.695 17.509 1.00 78.00 79 LEU A N 1
ATOM 681 C CA . LEU A 1 79 ? 22.430 27.356 18.764 1.00 78.00 79 LEU A CA 1
ATOM 682 C C . LEU A 1 79 ? 23.923 27.186 19.017 1.00 78.00 79 LEU A C 1
ATOM 684 O O . LEU A 1 79 ? 24.378 26.126 19.437 1.00 78.00 79 LEU A O 1
ATOM 688 N N . SER A 1 80 ? 24.687 28.243 18.777 1.00 68.06 80 SER A N 1
ATOM 689 C CA . SER A 1 80 ? 26.063 28.350 19.242 1.00 68.06 80 SER A CA 1
ATOM 690 C C . SER A 1 80 ? 26.137 29.454 20.289 1.00 68.06 80 SER A C 1
ATOM 692 O O . SER A 1 80 ? 26.087 30.640 19.984 1.00 68.06 80 SER A O 1
ATOM 694 N N . SER A 1 81 ? 26.291 29.066 21.552 1.00 61.69 81 SER A N 1
ATOM 695 C CA . SER A 1 81 ? 26.832 29.976 22.557 1.00 61.69 81 SER A CA 1
ATOM 696 C C . SER A 1 81 ? 27.884 29.238 23.365 1.00 61.69 81 SER A C 1
ATOM 698 O O . SER A 1 81 ? 27.575 28.430 24.243 1.00 61.69 81 SER A O 1
ATOM 700 N N . ARG A 1 82 ? 29.145 29.521 23.025 1.00 58.91 82 ARG A N 1
ATOM 701 C CA . ARG A 1 82 ? 30.307 29.243 23.867 1.00 58.91 82 ARG A CA 1
ATOM 702 C C . ARG A 1 82 ? 30.006 29.739 25.280 1.00 58.91 82 ARG A C 1
ATOM 704 O O . ARG A 1 82 ? 29.740 30.921 25.467 1.00 58.91 82 ARG A O 1
ATOM 711 N N . ARG A 1 83 ? 30.082 28.850 26.267 1.00 63.09 83 ARG A N 1
ATOM 712 C CA . ARG A 1 83 ? 30.351 29.267 27.643 1.00 63.09 83 ARG A CA 1
ATOM 713 C C . ARG A 1 83 ? 31.858 29.475 27.746 1.00 63.09 83 ARG A C 1
ATOM 715 O O . ARG A 1 83 ? 32.602 28.508 27.617 1.00 63.09 83 ARG A O 1
ATOM 722 N N . THR A 1 84 ? 32.300 30.707 27.950 1.00 49.84 84 THR A N 1
ATOM 723 C CA . THR A 1 84 ? 33.630 30.987 28.512 1.00 49.84 84 THR A CA 1
ATOM 724 C C . THR A 1 84 ? 33.449 31.514 29.936 1.00 49.84 84 THR A C 1
ATOM 726 O O . THR A 1 84 ? 32.579 32.365 30.123 1.00 49.84 84 THR A O 1
ATOM 729 N N . PRO A 1 85 ? 34.200 30.986 30.921 1.00 65.38 85 PRO A N 1
ATOM 730 C CA . PRO A 1 85 ? 34.128 31.396 32.320 1.00 65.38 85 PRO A CA 1
ATOM 731 C C . PRO A 1 85 ? 35.134 32.519 32.630 1.00 65.38 85 PRO A C 1
ATOM 733 O O . PRO A 1 85 ? 36.280 32.425 32.196 1.00 65.38 85 PRO A O 1
ATOM 736 N N . ASP A 1 86 ? 34.691 33.565 33.327 1.00 47.44 86 ASP A N 1
ATOM 737 C CA . ASP A 1 86 ? 35.144 34.027 34.660 1.00 47.44 86 ASP A CA 1
ATOM 738 C C . ASP A 1 86 ? 34.266 35.225 35.068 1.00 47.44 86 ASP A C 1
ATOM 740 O O . ASP A 1 86 ? 34.173 36.190 34.271 1.00 47.44 86 ASP A O 1
#

Sequence (86 aa):
MAETDIRELTTDSAWRRAFPVLRQLRQDLTEQQYLERIREMRDCESLTLESGRWREDAHRFYEETPEMEKYCFTFKKELSSRRTPD

Secondary structure (DSSP, 8-state):
----------SHHHHHHHHHHHHHH-TT--HHHHHHHHHHHHH---------TT-HHHHHHHHH-TT-------------------

pLDDT: mean 73.02, std 13.11, range [45.31, 90.88]

Radius of gyration: 25.1 Å; Cα contacts (8 Å, |Δi|>4): 20; chains: 1; bounding box: 54×70×47 Å

Foldseek 3Di:
DDDDDDDDDDDLVSQLVCVVVVCVVVVPDDSVNSVVVVVVVVVPPDDDDDDDPPCPVVVVVQVPPPVHDDDDDDDDDDDDDDDDDD